Protein AF-T1IVX5-F1 (afdb_monomer_lite)

Secondary structure (DSSP, 8-state):
--HHHHHHHHHHHHHHHHT-----HHHHHHHHHHHHHHHTTT-HHHH---TTT-TTSTT---SSSSSSTTS-----TTSHHHHHHHHHHHHHHHHHHHHHHHHHHHHHHHHHHHHHHHHHHHHHHHHHHHTT--

pLDDT: mean 75.68, std 16.23, range [39.06, 97.12]

Structure (mmCIF, N/CA/C/O backbone):
data_AF-T1IVX5-F1
#
_entry.id   AF-T1IVX5-F1
#
loop_
_atom_site.group_PDB
_atom_site.id
_atom_site.type_symbol
_atom_site.label_atom_id
_atom_site.label_alt_id
_atom_site.label_comp_id
_atom_site.label_asym_id
_atom_site.label_entity_id
_atom_site.label_seq_id
_atom_site.pdbx_PDB_ins_code
_atom_site.Cartn_x
_atom_site.Cartn_y
_atom_site.Cartn_z
_atom_site.occupancy
_atom_site.B_iso_or_equiv
_atom_site.auth_seq_id
_atom_site.auth_comp_id
_atom_site.auth_asym_id
_atom_site.auth_atom_id
_atom_site.pdbx_PDB_model_num
ATOM 1 N N . MET A 1 1 ? -10.254 13.375 28.863 1.00 55.94 1 MET A N 1
ATOM 2 C CA . MET A 1 1 ? -11.460 13.169 28.025 1.00 55.94 1 MET A CA 1
ATOM 3 C C . MET A 1 1 ? -12.218 11.974 28.565 1.00 55.94 1 MET A C 1
ATOM 5 O O . MET A 1 1 ? -11.570 11.001 28.929 1.00 55.94 1 MET A O 1
ATOM 9 N N . SER A 1 2 ? -13.546 12.041 28.670 1.00 84.62 2 SER A N 1
ATOM 10 C CA . SER A 1 2 ? -14.327 10.892 29.151 1.00 84.62 2 SER A CA 1
ATOM 11 C C . SER A 1 2 ? -14.416 9.802 28.075 1.00 84.62 2 SER A C 1
ATOM 13 O O . SER A 1 2 ? -14.382 10.097 26.879 1.00 84.62 2 SER A O 1
ATOM 15 N N . GLN A 1 3 ? -14.555 8.538 28.480 1.00 89.50 3 GLN A N 1
ATOM 16 C CA . GLN A 1 3 ? -14.647 7.391 27.563 1.00 89.50 3 GLN A CA 1
ATOM 17 C C . GLN A 1 3 ? -15.768 7.562 26.520 1.00 89.50 3 GLN A C 1
ATOM 19 O O . GLN A 1 3 ? -15.605 7.234 25.348 1.00 89.50 3 GLN A O 1
ATOM 24 N N . VAL A 1 4 ? -16.880 8.184 26.919 1.00 89.88 4 VAL A N 1
ATOM 25 C CA . VAL A 1 4 ? -18.008 8.505 26.033 1.00 89.88 4 VAL A CA 1
ATOM 26 C C . VAL A 1 4 ? -17.638 9.554 24.977 1.00 89.88 4 VAL A C 1
ATOM 28 O O . VAL A 1 4 ? -18.070 9.450 23.831 1.00 89.88 4 VAL A O 1
ATOM 31 N N . GLN A 1 5 ? -16.824 10.556 25.321 1.00 90.69 5 GLN A N 1
ATOM 32 C CA . GLN A 1 5 ? -16.342 11.550 24.353 1.00 90.69 5 GLN A CA 1
ATOM 33 C C . GLN A 1 5 ? -15.380 10.929 23.332 1.00 90.69 5 GLN A C 1
ATOM 35 O O . GLN A 1 5 ? -15.471 11.241 22.145 1.00 90.69 5 GLN A O 1
ATOM 40 N N . ALA A 1 6 ? -14.505 10.020 23.773 1.00 91.19 6 ALA A N 1
ATOM 41 C CA . ALA A 1 6 ? -13.599 9.293 22.885 1.00 91.19 6 ALA A CA 1
ATOM 42 C C . ALA A 1 6 ? -14.370 8.427 21.874 1.00 91.19 6 ALA A C 1
ATOM 44 O O . ALA A 1 6 ? -14.113 8.513 20.674 1.00 91.19 6 ALA A O 1
ATOM 45 N N . MET A 1 7 ? -15.385 7.685 22.334 1.00 90.00 7 MET A N 1
ATOM 46 C CA . MET A 1 7 ? -16.240 6.878 21.453 1.00 90.00 7 MET A CA 1
ATOM 47 C C . MET A 1 7 ? -17.008 7.735 20.441 1.00 90.00 7 MET A C 1
ATOM 49 O O . MET A 1 7 ? -17.073 7.388 19.266 1.00 90.00 7 MET A O 1
ATOM 53 N N . LYS A 1 8 ? -17.540 8.894 20.854 1.00 93.19 8 LYS A N 1
ATOM 54 C CA . LYS A 1 8 ? -18.200 9.827 19.923 1.00 93.19 8 LYS A CA 1
ATOM 55 C C . LYS A 1 8 ? -17.245 10.319 18.836 1.00 93.19 8 LYS A C 1
ATOM 57 O O . LYS A 1 8 ? -17.622 10.336 17.668 1.00 93.19 8 LYS A O 1
ATOM 62 N N . LYS A 1 9 ? -16.009 10.670 19.203 1.00 93.94 9 LYS A N 1
ATOM 63 C CA . LYS A 1 9 ? -14.979 11.086 18.241 1.00 93.94 9 LYS A CA 1
ATOM 64 C C . LYS A 1 9 ? -14.648 9.961 17.254 1.00 93.94 9 LYS A C 1
ATOM 66 O O . LYS A 1 9 ? -14.565 10.215 16.058 1.00 93.94 9 LYS A O 1
ATOM 71 N N . GLN A 1 10 ? -14.521 8.729 17.742 1.00 94.62 10 GLN A N 1
ATOM 72 C CA . GLN A 1 10 ? -14.248 7.560 16.907 1.00 94.62 10 GLN A CA 1
ATOM 73 C C . GLN A 1 10 ? -15.395 7.265 15.932 1.00 94.62 10 GLN A C 1
ATOM 75 O O . GLN A 1 10 ? -15.150 7.006 14.760 1.00 94.62 10 GLN A O 1
ATOM 80 N N . VAL A 1 11 ? -16.651 7.370 16.371 1.00 95.81 11 VAL A N 1
ATOM 81 C CA . VAL A 1 11 ? -17.810 7.203 15.479 1.00 95.81 11 VAL A CA 1
ATOM 82 C C . VAL A 1 11 ? -17.843 8.286 14.400 1.00 95.81 11 VAL A C 1
ATOM 84 O O . VAL A 1 11 ? -18.138 7.976 13.248 1.00 95.81 11 VAL A O 1
ATOM 8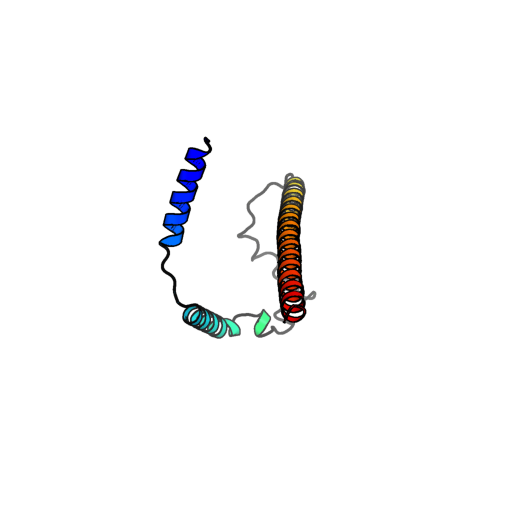7 N N . CYS A 1 12 ? -17.526 9.540 14.739 1.00 94.69 12 CYS A N 1
ATOM 88 C CA . CYS A 1 12 ? -17.414 10.602 13.738 1.00 94.69 12 CYS A CA 1
ATOM 89 C C . CYS A 1 12 ? -16.332 10.290 12.694 1.00 94.69 12 CYS A C 1
ATOM 91 O O . CYS A 1 12 ? -16.603 10.422 11.504 1.00 94.69 12 CYS A O 1
ATOM 93 N N . GLN A 1 13 ? -15.159 9.816 13.128 1.00 95.56 13 GLN A N 1
ATOM 94 C CA . GLN A 1 13 ? -14.072 9.409 12.233 1.00 95.56 13 GLN A CA 1
ATOM 95 C C . GLN A 1 13 ? -14.511 8.285 11.286 1.00 95.56 13 GLN A C 1
ATOM 97 O O . GLN A 1 13 ? -14.388 8.411 10.072 1.00 95.56 13 GLN A O 1
ATOM 102 N N . LEU A 1 14 ? -15.100 7.217 11.829 1.00 96.06 14 LEU A N 1
ATOM 103 C CA . LEU A 1 14 ? -15.541 6.068 11.035 1.00 96.06 14 LEU A CA 1
ATOM 104 C C . LEU A 1 14 ? -16.620 6.447 10.015 1.00 96.06 14 LEU A C 1
ATOM 106 O O . LEU A 1 14 ? -16.619 5.930 8.904 1.00 96.06 14 LEU A O 1
ATOM 110 N N . ARG A 1 15 ? -17.530 7.368 10.361 1.00 96.38 15 ARG A N 1
ATOM 111 C CA . ARG A 1 15 ? -18.529 7.886 9.411 1.00 96.38 15 ARG A CA 1
ATOM 112 C C . ARG A 1 15 ? -17.882 8.645 8.258 1.00 96.38 15 ARG A C 1
ATOM 114 O O . ARG A 1 15 ? -18.348 8.524 7.132 1.00 96.38 15 ARG A O 1
ATOM 121 N N . GLN A 1 16 ? -16.831 9.411 8.538 1.00 95.94 16 GLN A N 1
ATOM 122 C CA . GLN A 1 16 ? -16.087 10.125 7.508 1.00 95.94 16 GLN A CA 1
ATOM 123 C C . GLN A 1 16 ? -15.330 9.150 6.596 1.00 95.94 16 GLN A C 1
ATOM 125 O O . GLN A 1 16 ? -15.421 9.275 5.381 1.00 95.94 16 GLN A O 1
ATOM 130 N N . GLU A 1 17 ? -14.648 8.153 7.163 1.00 94.56 17 GLU A N 1
ATOM 131 C CA . GLU A 1 17 ? -13.913 7.127 6.403 1.00 94.56 17 GLU A CA 1
ATOM 132 C C . GLU A 1 17 ? -14.834 6.224 5.571 1.00 94.56 17 GLU A C 1
ATOM 134 O O . GLU A 1 17 ? -14.475 5.802 4.472 1.00 94.56 17 GLU A O 1
ATOM 139 N N . ALA A 1 18 ? -16.036 5.939 6.076 1.00 93.88 18 ALA A N 1
ATOM 140 C CA . ALA A 1 18 ? -17.047 5.180 5.346 1.00 93.88 18 ALA A CA 1
ATOM 141 C C . ALA A 1 18 ? -17.631 5.962 4.160 1.00 93.88 18 ALA A C 1
ATOM 143 O O . ALA A 1 18 ? -18.086 5.344 3.204 1.00 93.88 18 ALA A O 1
ATOM 144 N N . ASN A 1 19 ? -17.604 7.297 4.213 1.00 95.38 19 ASN A N 1
ATOM 145 C CA . ASN A 1 19 ? -18.113 8.177 3.162 1.00 95.38 19 ASN A CA 1
ATOM 146 C C . ASN A 1 19 ? -17.046 8.549 2.114 1.00 95.38 19 ASN A C 1
ATOM 148 O O . ASN A 1 19 ? -17.194 9.544 1.409 1.00 95.38 19 ASN A O 1
ATOM 152 N N . VAL A 1 20 ? -15.942 7.800 2.048 1.00 95.00 20 VAL A N 1
ATOM 153 C CA . VAL A 1 20 ? -14.919 7.967 1.012 1.00 95.00 20 VAL A CA 1
ATOM 154 C C . VAL A 1 20 ? -15.317 7.151 -0.211 1.00 95.00 20 VAL A C 1
ATOM 156 O O . VAL A 1 20 ? -15.462 5.929 -0.121 1.00 95.00 20 VAL A O 1
ATOM 159 N N . ASP A 1 21 ? -15.439 7.823 -1.353 1.00 95.00 21 ASP A N 1
ATOM 160 C CA . ASP A 1 21 ? -15.689 7.174 -2.636 1.00 95.00 21 ASP A CA 1
ATOM 161 C C . ASP A 1 21 ? -14.499 6.291 -3.029 1.00 95.00 21 ASP A C 1
ATOM 163 O O . ASP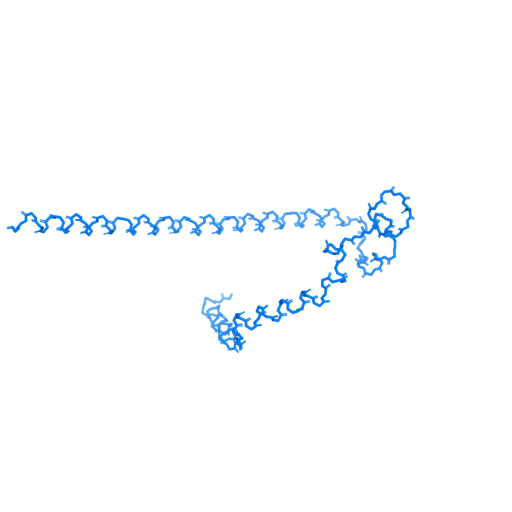 A 1 21 ? -13.337 6.705 -2.971 1.00 95.00 21 ASP A O 1
ATOM 167 N N . ARG A 1 22 ? -14.789 5.042 -3.406 1.00 93.81 22 ARG A N 1
ATOM 168 C CA . ARG A 1 22 ? -13.778 4.042 -3.764 1.00 93.81 22 ARG A CA 1
ATOM 169 C C . ARG A 1 22 ? -13.875 3.714 -5.244 1.00 93.81 22 ARG A C 1
ATOM 171 O O . ARG A 1 22 ? -14.962 3.445 -5.745 1.00 93.81 22 ARG A O 1
ATOM 178 N N . ILE A 1 23 ? -12.723 3.665 -5.900 1.00 94.94 23 ILE A N 1
ATOM 179 C CA . ILE A 1 23 ? -12.573 3.105 -7.244 1.00 94.94 23 ILE A CA 1
ATOM 180 C C . ILE A 1 23 ? -12.266 1.608 -7.165 1.00 94.94 23 ILE A C 1
ATOM 182 O O . ILE A 1 23 ? -11.896 1.086 -6.104 1.00 94.94 23 ILE A O 1
ATOM 186 N N . THR A 1 24 ? -12.436 0.895 -8.278 1.00 96.31 24 THR A N 1
ATOM 187 C CA . THR A 1 24 ? -12.098 -0.532 -8.320 1.00 96.31 24 THR A CA 1
ATOM 188 C C . THR A 1 24 ? -10.587 -0.729 -8.228 1.00 96.31 24 THR A C 1
ATOM 190 O O . THR A 1 24 ? -9.805 0.083 -8.718 1.00 96.31 24 THR A O 1
ATOM 193 N N . VAL A 1 25 ? -10.154 -1.829 -7.604 1.00 95.88 25 VAL A N 1
ATOM 194 C CA . VAL A 1 25 ? -8.718 -2.134 -7.494 1.00 95.88 25 VAL A CA 1
ATOM 195 C C . VAL A 1 25 ? -8.093 -2.316 -8.878 1.00 95.88 25 VAL A C 1
ATOM 197 O O . VAL A 1 25 ? -6.970 -1.881 -9.091 1.00 95.88 25 VAL A O 1
ATOM 200 N N . SER A 1 26 ? -8.830 -2.895 -9.831 1.00 97.12 26 SER A N 1
ATOM 201 C CA . SER A 1 26 ? -8.387 -3.028 -11.222 1.00 97.12 26 SER A CA 1
ATOM 202 C C . SER A 1 26 ? -8.089 -1.677 -11.871 1.00 97.12 26 SER A C 1
ATOM 204 O O . SER A 1 26 ? -7.011 -1.507 -12.426 1.00 97.12 26 SER A O 1
ATOM 206 N N . GLU A 1 27 ? -8.995 -0.708 -11.734 1.00 95.31 27 GLU A N 1
ATOM 207 C CA . GLU A 1 27 ? -8.835 0.644 -12.286 1.00 95.31 27 GLU A CA 1
ATOM 208 C C . GLU A 1 27 ? -7.650 1.376 -11.641 1.00 95.31 27 GLU A C 1
ATOM 210 O O . GLU A 1 27 ? -6.786 1.902 -12.338 1.00 95.31 27 GLU A O 1
ATOM 215 N N . ALA A 1 28 ? -7.520 1.299 -10.313 1.00 96.19 28 ALA A N 1
ATOM 216 C CA . ALA A 1 28 ? -6.366 1.859 -9.611 1.00 96.19 28 ALA A CA 1
ATOM 217 C C . ALA A 1 28 ? -5.037 1.230 -10.073 1.00 96.19 28 ALA A C 1
ATOM 219 O O . ALA A 1 28 ? -4.021 1.916 -10.191 1.00 96.19 28 ALA A O 1
ATOM 220 N N . CYS A 1 29 ? -5.021 -0.082 -10.332 1.00 96.38 29 CYS A N 1
ATOM 221 C CA . CYS A 1 29 ? -3.840 -0.769 -10.847 1.00 96.38 29 CYS A CA 1
ATOM 222 C C . CYS A 1 29 ? -3.482 -0.314 -12.266 1.00 96.38 29 CYS A C 1
ATOM 224 O O . CYS A 1 29 ? -2.300 -0.116 -12.545 1.00 96.38 29 CYS A O 1
ATOM 226 N N . GLU A 1 30 ? -4.468 -0.133 -13.144 1.00 96.25 30 GLU A N 1
ATOM 227 C CA . GLU A 1 30 ? -4.249 0.373 -14.504 1.00 96.25 30 GLU A CA 1
ATOM 228 C C . GLU A 1 30 ? -3.635 1.777 -14.487 1.00 96.25 30 GLU A C 1
ATOM 230 O O . GLU A 1 30 ? -2.634 2.017 -15.171 1.00 96.25 30 GLU A O 1
ATOM 235 N N . ASP A 1 31 ? -4.151 2.665 -13.636 1.00 95.81 31 ASP A N 1
ATOM 236 C CA . ASP A 1 31 ? -3.619 4.019 -13.463 1.00 95.81 31 ASP A CA 1
ATOM 237 C C . ASP A 1 31 ? -2.171 4.015 -12.961 1.00 95.81 31 ASP A C 1
ATOM 239 O O . ASP A 1 31 ? -1.318 4.736 -13.490 1.00 95.81 31 ASP A O 1
ATOM 243 N N . LEU A 1 32 ? -1.860 3.167 -11.976 1.00 96.19 32 LEU A N 1
ATOM 244 C CA . LEU A 1 32 ? -0.498 3.025 -11.459 1.00 96.19 32 LEU A CA 1
ATOM 245 C C . LEU A 1 32 ? 0.462 2.489 -12.525 1.00 96.19 32 LEU A C 1
ATOM 247 O O . LEU A 1 32 ? 1.566 3.012 -12.677 1.00 96.19 32 LEU A O 1
ATOM 251 N N . ILE A 1 33 ? 0.053 1.472 -13.288 1.00 95.38 33 ILE A N 1
ATOM 252 C CA . ILE A 1 33 ? 0.871 0.906 -14.372 1.00 95.38 33 ILE A CA 1
ATOM 253 C C . ILE A 1 33 ? 1.136 1.962 -15.442 1.00 95.38 33 ILE A C 1
ATOM 255 O O . ILE A 1 33 ? 2.274 2.101 -15.903 1.00 95.38 33 ILE A O 1
ATOM 259 N N . LYS A 1 34 ? 0.107 2.724 -15.818 1.00 96.25 34 LYS A N 1
ATOM 260 C CA . LYS A 1 34 ? 0.223 3.811 -16.786 1.00 96.25 34 LYS A CA 1
ATOM 261 C C . LYS A 1 34 ? 1.208 4.874 -16.301 1.00 96.25 34 LYS A C 1
ATOM 263 O O . LYS A 1 34 ? 2.160 5.184 -17.016 1.00 96.25 34 LYS A O 1
ATOM 268 N N . TYR A 1 35 ? 1.044 5.350 -15.067 1.00 95.88 35 TYR A N 1
ATOM 269 C CA . TYR A 1 35 ? 1.938 6.341 -14.468 1.00 95.88 35 TYR A CA 1
ATOM 270 C C . TYR A 1 35 ? 3.392 5.853 -14.417 1.00 95.88 35 TYR A C 1
ATOM 272 O O . TYR A 1 35 ? 4.313 6.584 -14.790 1.00 95.88 35 TYR A O 1
ATOM 280 N N . CYS A 1 36 ? 3.612 4.610 -13.986 1.00 94.31 36 CYS A N 1
ATOM 281 C CA . CYS A 1 36 ? 4.946 4.021 -13.944 1.00 94.31 36 CYS A CA 1
ATOM 282 C C . CYS A 1 36 ? 5.555 3.921 -15.346 1.00 94.31 36 CYS A C 1
ATOM 284 O O . CYS A 1 36 ? 6.705 4.303 -15.528 1.00 94.31 36 CYS A O 1
ATOM 286 N N . SER A 1 37 ? 4.792 3.475 -16.346 1.00 91.06 37 SER A N 1
ATOM 287 C CA . SER A 1 37 ? 5.278 3.305 -17.724 1.00 91.06 37 SER A CA 1
ATOM 288 C C . SER A 1 37 ? 5.659 4.634 -18.384 1.00 91.06 37 SER A C 1
ATOM 290 O O . SER A 1 37 ? 6.649 4.707 -19.115 1.00 91.06 37 SER A O 1
ATOM 292 N N . GLU A 1 38 ? 4.899 5.698 -18.115 1.00 93.75 38 GLU A N 1
ATOM 293 C CA . GLU A 1 38 ? 5.183 7.048 -18.614 1.00 93.75 38 GLU A CA 1
ATOM 294 C C . GLU A 1 38 ? 6.463 7.628 -17.990 1.00 93.75 38 GLU A C 1
ATOM 296 O O . GLU A 1 38 ? 7.277 8.236 -18.689 1.00 93.75 38 GLU A O 1
ATOM 301 N N . ASN A 1 39 ? 6.680 7.390 -16.693 1.00 90.38 39 ASN A N 1
ATOM 302 C CA . ASN A 1 39 ? 7.806 7.958 -15.946 1.00 90.38 39 ASN A CA 1
ATOM 303 C C . ASN A 1 39 ? 9.054 7.070 -15.904 1.00 90.38 39 ASN A C 1
ATOM 305 O O . ASN A 1 39 ? 10.130 7.553 -15.551 1.00 90.38 39 ASN A O 1
ATOM 309 N N . GLN A 1 40 ? 8.952 5.806 -16.321 1.00 87.75 40 GLN A N 1
ATOM 310 C CA . GLN A 1 40 ? 10.047 4.836 -16.280 1.00 87.75 40 GLN A CA 1
ATOM 311 C C . GLN A 1 40 ? 11.309 5.336 -16.989 1.00 87.75 40 GLN A C 1
ATOM 313 O O . GLN A 1 40 ? 12.414 5.092 -16.522 1.00 87.75 40 GLN A O 1
ATOM 318 N N . LYS A 1 41 ? 11.156 6.058 -18.106 1.00 83.56 41 LYS A N 1
ATOM 319 C CA . LYS A 1 41 ? 12.285 6.577 -18.897 1.00 83.56 41 LYS A CA 1
ATOM 320 C C . LYS A 1 41 ? 13.050 7.703 -18.199 1.00 83.56 41 LYS A C 1
ATOM 322 O O . LYS A 1 41 ? 14.212 7.926 -18.515 1.00 83.56 41 LYS A O 1
ATOM 327 N N . ASN A 1 42 ? 12.389 8.409 -17.285 1.00 84.31 42 ASN A N 1
ATOM 328 C CA . ASN A 1 42 ? 12.980 9.499 -16.512 1.00 84.31 42 ASN A CA 1
ATOM 329 C C . ASN A 1 42 ? 13.576 8.999 -15.190 1.00 84.31 42 ASN A C 1
ATOM 331 O O . ASN A 1 42 ? 14.346 9.714 -14.551 1.00 84.31 42 ASN A O 1
ATOM 335 N N . ASP A 1 43 ? 13.223 7.780 -14.776 1.00 85.56 43 ASP A N 1
ATOM 336 C CA . ASP A 1 43 ? 13.791 7.152 -13.596 1.00 85.56 43 ASP A CA 1
ATOM 337 C C . ASP A 1 43 ? 15.184 6.591 -13.915 1.00 85.56 43 ASP A C 1
ATOM 339 O O . ASP A 1 43 ? 15.354 5.552 -14.565 1.00 85.56 43 ASP A O 1
ATOM 343 N N . ILE A 1 44 ? 16.196 7.312 -13.436 1.00 81.25 44 ILE A N 1
ATOM 344 C CA . ILE A 1 44 ? 17.616 6.966 -13.545 1.00 81.25 44 ILE A CA 1
ATOM 345 C C . ILE A 1 44 ? 17.972 5.626 -12.886 1.00 81.25 44 ILE A C 1
ATOM 347 O O . ILE A 1 44 ? 18.965 5.009 -13.275 1.00 81.25 44 ILE A O 1
ATOM 351 N N . LEU A 1 45 ? 17.185 5.153 -11.911 1.00 83.00 45 LEU A N 1
ATOM 352 C CA . LEU A 1 45 ? 17.412 3.860 -11.259 1.00 83.00 45 LEU A CA 1
ATOM 353 C C . LEU A 1 45 ? 16.919 2.697 -12.122 1.00 83.00 45 LEU A C 1
ATOM 355 O O . LEU A 1 45 ? 17.457 1.596 -12.023 1.00 83.00 45 LEU A O 1
ATOM 359 N N . VAL A 1 46 ? 15.922 2.942 -12.975 1.00 84.38 46 VAL A N 1
ATOM 360 C CA . VAL A 1 46 ? 15.328 1.915 -13.840 1.00 84.38 46 VAL A CA 1
ATOM 361 C C . VAL A 1 46 ? 15.984 1.886 -15.219 1.00 84.38 46 VAL A C 1
ATOM 363 O O . VAL A 1 46 ? 16.241 0.808 -15.750 1.00 84.38 46 VAL A O 1
ATOM 366 N N . THR A 1 47 ? 16.275 3.049 -15.805 1.00 80.44 47 THR A N 1
ATOM 367 C CA . THR A 1 47 ? 16.963 3.137 -17.110 1.00 80.44 47 THR A CA 1
ATOM 368 C C . THR A 1 47 ? 18.464 2.894 -17.014 1.00 80.44 47 THR A C 1
ATOM 370 O O . THR A 1 47 ? 19.074 2.435 -17.979 1.00 80.44 47 THR A O 1
ATOM 373 N N . GLY A 1 48 ? 19.045 3.142 -15.840 1.00 74.94 48 GLY A N 1
ATOM 374 C CA . GLY A 1 48 ? 20.480 3.092 -15.628 1.00 74.94 48 GLY A CA 1
ATOM 375 C C . GLY A 1 48 ? 21.170 4.332 -16.189 1.00 74.94 48 GLY A C 1
ATOM 376 O O . GLY A 1 48 ? 20.826 4.859 -17.244 1.00 74.94 48 GLY A O 1
ATOM 377 N N . ILE A 1 49 ? 22.183 4.799 -15.469 1.00 76.94 49 ILE A N 1
ATOM 378 C CA . ILE A 1 49 ? 22.993 5.949 -15.870 1.00 76.94 49 ILE A CA 1
ATOM 379 C C . ILE A 1 49 ? 24.377 5.495 -16.290 1.00 76.94 49 ILE A C 1
ATOM 381 O O . ILE A 1 49 ? 24.936 4.534 -15.747 1.00 76.94 49 ILE A O 1
ATOM 385 N N . THR A 1 50 ? 24.968 6.215 -17.242 1.00 74.25 50 THR A N 1
ATOM 386 C CA . THR A 1 50 ? 26.372 5.981 -17.553 1.00 74.25 50 THR A CA 1
ATOM 387 C C . THR A 1 50 ? 27.223 6.340 -16.327 1.00 74.25 50 THR A C 1
ATOM 389 O O . THR A 1 50 ? 26.910 7.294 -15.607 1.00 74.25 50 THR A O 1
ATOM 392 N N . PRO A 1 51 ? 28.334 5.629 -16.056 1.00 66.25 51 PRO A N 1
ATOM 393 C CA . PRO A 1 51 ? 29.158 5.902 -14.879 1.00 66.25 51 PRO A CA 1
ATOM 394 C C . PRO A 1 51 ? 29.670 7.349 -14.787 1.00 66.25 51 PRO A C 1
ATOM 396 O O . PRO A 1 51 ? 30.103 7.765 -13.723 1.00 66.25 51 PRO A O 1
ATOM 399 N N . SER A 1 52 ? 29.683 8.104 -15.886 1.00 67.50 52 SER A N 1
ATOM 400 C CA . SER A 1 52 ? 30.129 9.502 -15.929 1.00 67.50 52 SER A CA 1
ATOM 401 C C . SER A 1 52 ? 29.069 10.502 -15.458 1.00 67.50 52 SER A C 1
ATOM 403 O O . SER A 1 52 ? 29.434 11.593 -15.031 1.00 67.50 52 SER A O 1
ATOM 405 N N . GLU A 1 53 ? 27.788 10.137 -15.526 1.00 68.44 53 GLU A N 1
ATOM 406 C CA . GLU A 1 53 ? 26.647 10.962 -15.100 1.00 68.44 53 GLU A CA 1
ATOM 407 C C . GLU A 1 53 ? 26.232 10.671 -13.654 1.00 68.44 53 GLU A C 1
ATOM 409 O O . GLU A 1 53 ? 25.406 11.384 -13.093 1.00 68.44 53 GLU A O 1
ATOM 414 N N . ASN A 1 54 ? 26.817 9.638 -13.036 1.00 73.31 54 ASN A N 1
ATOM 415 C CA . ASN A 1 54 ? 26.559 9.277 -11.651 1.00 73.31 54 ASN A CA 1
ATOM 416 C C . ASN A 1 54 ? 27.207 10.279 -10.674 1.00 73.31 54 ASN A C 1
ATOM 418 O O . ASN A 1 54 ? 28.435 10.262 -10.531 1.00 73.31 54 ASN A O 1
ATOM 422 N N . PRO A 1 55 ? 26.416 11.086 -9.937 1.00 69.81 55 PRO A N 1
ATOM 423 C CA . PRO A 1 55 ? 26.944 12.055 -8.977 1.00 69.81 55 PRO A CA 1
ATOM 424 C C . PRO A 1 55 ? 27.602 11.403 -7.748 1.00 69.81 55 PRO A C 1
ATOM 426 O O . PRO A 1 55 ? 28.312 12.081 -7.013 1.00 69.81 55 PRO A O 1
ATOM 429 N N . TYR A 1 56 ? 27.409 10.097 -7.531 1.00 67.44 56 TYR A N 1
ATOM 430 C CA . TYR A 1 56 ? 28.028 9.338 -6.438 1.00 67.44 56 TYR A CA 1
ATOM 431 C C . TYR A 1 56 ? 29.337 8.639 -6.835 1.00 67.44 56 TYR A C 1
ATOM 433 O O . TYR A 1 56 ? 29.918 7.921 -6.023 1.00 67.44 56 TYR A O 1
ATOM 441 N N . LYS A 1 57 ? 29.824 8.811 -8.073 1.00 67.50 57 LYS A N 1
ATOM 442 C CA . LYS A 1 57 ? 31.109 8.235 -8.489 1.00 67.50 57 LYS A CA 1
ATOM 443 C C . LYS A 1 57 ? 32.273 9.077 -7.963 1.00 67.50 57 LYS A C 1
ATOM 445 O O . LYS A 1 57 ? 32.362 10.271 -8.234 1.00 67.50 57 LYS A O 1
ATOM 450 N N . GLU A 1 58 ? 33.220 8.417 -7.303 1.00 59.44 58 GLU A N 1
ATOM 451 C CA . GLU A 1 58 ? 34.341 8.987 -6.532 1.00 59.44 58 GLU A CA 1
ATOM 452 C C . GLU A 1 58 ? 35.407 9.774 -7.326 1.00 59.44 58 GLU A C 1
ATOM 454 O O . GLU A 1 58 ? 36.524 9.929 -6.846 1.00 59.44 58 GLU A O 1
ATOM 459 N N . ASN A 1 59 ? 35.127 10.285 -8.532 1.00 54.25 59 ASN A N 1
ATOM 460 C CA . ASN A 1 59 ? 36.185 10.874 -9.363 1.00 54.25 59 ASN A CA 1
ATOM 461 C C . ASN A 1 59 ? 35.961 12.279 -9.916 1.00 54.25 59 ASN A C 1
ATOM 463 O O . ASN A 1 59 ? 36.786 12.734 -10.707 1.00 54.25 59 ASN A O 1
ATOM 467 N N . LYS A 1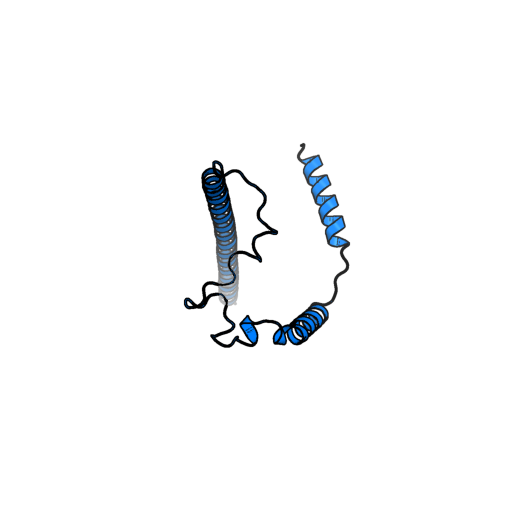 60 ? 34.919 13.010 -9.502 1.00 49.12 60 LYS A N 1
ATOM 468 C CA . LYS A 1 60 ? 34.775 14.426 -9.872 1.00 49.12 60 LYS A CA 1
ATOM 469 C C . LYS A 1 60 ? 34.094 15.243 -8.766 1.00 49.12 60 LYS A C 1
ATOM 471 O O . LYS A 1 60 ? 32.933 15.041 -8.445 1.00 49.12 60 LYS A O 1
ATOM 476 N N . SER A 1 61 ? 34.860 16.183 -8.213 1.00 51.72 61 SER A N 1
ATOM 477 C CA . SER A 1 61 ? 34.551 17.138 -7.133 1.00 51.72 61 SER A CA 1
ATOM 478 C C . SER A 1 61 ? 33.484 18.190 -7.496 1.00 51.72 61 SER A C 1
ATOM 480 O O . SER A 1 61 ? 33.681 19.389 -7.279 1.00 51.72 61 SER A O 1
ATOM 482 N N . TYR A 1 62 ? 32.345 17.800 -8.059 1.00 50.53 62 TYR A N 1
ATOM 483 C CA . TYR A 1 62 ? 31.313 18.765 -8.440 1.00 50.53 62 TYR A CA 1
ATOM 484 C C . TYR A 1 62 ? 29.945 18.177 -8.103 1.00 50.53 62 TYR A C 1
ATOM 486 O O . TYR A 1 62 ? 29.630 17.078 -8.540 1.00 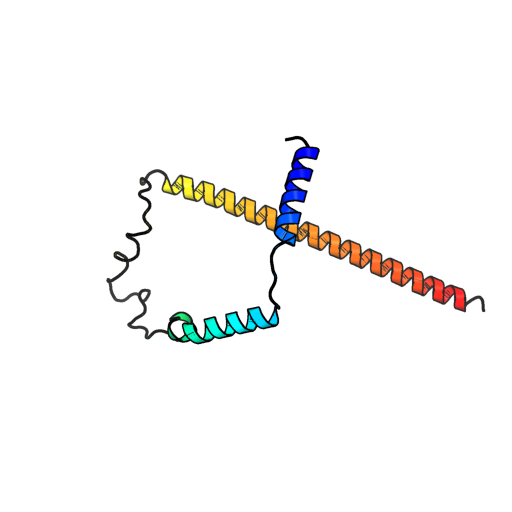50.53 62 TYR A O 1
ATOM 494 N N . CYS A 1 63 ? 29.148 18.935 -7.343 1.00 46.28 63 CYS A N 1
ATOM 495 C CA . CYS A 1 63 ? 27.735 18.686 -7.017 1.00 46.28 63 CYS A CA 1
ATOM 496 C C . CYS A 1 63 ? 27.411 17.980 -5.683 1.00 46.28 63 CYS A C 1
ATOM 498 O O . CYS A 1 63 ? 26.520 17.144 -5.630 1.00 46.28 63 CYS A O 1
ATOM 500 N N . VAL A 1 64 ? 28.016 18.413 -4.569 1.00 45.25 64 VAL A N 1
ATOM 501 C CA . VAL A 1 64 ? 27.393 18.257 -3.227 1.00 45.25 64 VAL A CA 1
ATOM 502 C C . VAL A 1 64 ? 26.780 19.576 -2.712 1.00 45.25 64 VAL A C 1
ATOM 504 O O . VAL A 1 64 ? 25.971 19.565 -1.794 1.00 45.25 64 VAL A O 1
ATOM 507 N N . VAL A 1 65 ? 27.070 20.730 -3.332 1.00 46.50 65 VAL A N 1
ATOM 508 C CA . VAL A 1 65 ? 26.764 22.039 -2.709 1.00 46.50 65 VAL A CA 1
ATOM 509 C C . VAL A 1 65 ? 25.512 22.755 -3.250 1.00 46.50 65 VAL A C 1
ATOM 511 O O . VAL A 1 65 ? 24.988 23.627 -2.569 1.00 46.50 65 VAL A O 1
ATOM 514 N N . HIS A 1 66 ? 24.950 22.397 -4.412 1.00 39.06 66 HIS A N 1
ATOM 515 C CA . HIS A 1 66 ? 23.831 23.184 -4.974 1.00 39.06 66 HIS A CA 1
ATOM 516 C C . HIS A 1 66 ? 22.418 22.634 -4.726 1.00 39.06 66 HIS A C 1
ATOM 518 O O . HIS A 1 66 ? 21.486 23.432 -4.651 1.00 39.06 66 HIS A O 1
ATOM 524 N N . SER A 1 67 ? 22.233 21.328 -4.507 1.00 41.91 67 SER A N 1
ATOM 525 C CA . SER A 1 67 ? 20.885 20.758 -4.293 1.00 41.91 67 SER A CA 1
ATOM 526 C C . SER A 1 67 ? 20.479 20.618 -2.820 1.00 41.91 67 SER A C 1
ATOM 528 O O . SER A 1 67 ? 19.314 20.363 -2.533 1.00 41.91 67 SER A O 1
ATOM 530 N N . LEU A 1 68 ? 21.401 20.840 -1.876 1.00 44.47 68 LEU A N 1
ATOM 531 C CA . LEU A 1 68 ? 21.130 20.809 -0.430 1.00 44.47 68 LEU A CA 1
ATOM 532 C C . LEU A 1 68 ? 20.942 22.201 0.198 1.00 44.47 68 LEU A C 1
ATOM 534 O O . LEU A 1 68 ? 20.703 22.298 1.395 1.00 44.47 68 LEU A O 1
ATOM 538 N N . ASN A 1 69 ? 20.955 23.279 -0.593 1.00 41.25 69 ASN A N 1
ATOM 539 C CA . ASN A 1 69 ? 20.706 24.640 -0.091 1.00 41.25 69 ASN A CA 1
ATOM 540 C C . ASN A 1 69 ? 19.221 25.047 -0.082 1.00 41.25 69 ASN A C 1
ATOM 542 O O . ASN A 1 69 ? 18.910 26.222 0.084 1.00 41.25 69 ASN A O 1
ATOM 546 N N . ARG A 1 70 ? 18.282 24.100 -0.238 1.00 43.72 70 ARG A N 1
ATOM 547 C CA . ARG A 1 70 ? 16.839 24.373 -0.057 1.00 43.72 70 ARG A CA 1
ATOM 548 C C . ARG A 1 70 ? 16.169 23.556 1.057 1.00 43.72 70 ARG A C 1
ATOM 550 O O . ARG A 1 70 ? 14.998 23.779 1.330 1.00 43.72 70 ARG A O 1
ATOM 557 N N . ILE A 1 71 ? 16.894 22.654 1.727 1.00 46.34 71 ILE A N 1
ATOM 558 C CA . ILE A 1 71 ? 16.383 21.903 2.896 1.00 46.34 71 ILE A CA 1
ATOM 559 C C . ILE A 1 71 ? 17.341 22.010 4.098 1.00 46.34 71 ILE A C 1
ATOM 561 O O . ILE A 1 71 ? 17.265 21.225 5.039 1.00 46.34 71 ILE A O 1
ATOM 565 N N . HIS A 1 72 ? 18.239 23.000 4.111 1.00 44.34 72 HIS A N 1
ATOM 566 C CA . HIS A 1 72 ? 18.851 23.437 5.363 1.00 44.34 72 HIS A CA 1
ATOM 567 C C . HIS A 1 72 ? 17.850 24.374 6.042 1.00 44.34 72 HIS A C 1
ATOM 569 O O . HIS A 1 72 ? 17.855 25.582 5.831 1.00 44.34 72 HIS A O 1
ATOM 575 N N . LEU A 1 73 ? 16.938 23.791 6.824 1.00 48.00 73 LEU A N 1
ATOM 576 C CA . LEU A 1 73 ? 16.468 24.484 8.015 1.00 48.00 73 LEU A CA 1
ATOM 577 C C . LEU A 1 73 ? 17.735 24.862 8.785 1.00 48.00 73 LEU A C 1
ATOM 579 O O . LEU A 1 73 ? 18.482 23.974 9.198 1.00 48.00 73 LEU A O 1
ATOM 583 N N . ASP A 1 74 ? 18.001 26.162 8.891 1.00 48.53 74 ASP A N 1
ATOM 584 C CA . ASP A 1 74 ? 18.981 26.729 9.810 1.00 48.53 74 ASP A CA 1
ATOM 585 C C . ASP A 1 74 ? 18.689 26.181 11.209 1.00 48.53 74 ASP A C 1
ATOM 587 O O . ASP A 1 74 ? 17.846 26.709 11.933 1.00 48.53 74 ASP A O 1
ATOM 591 N N . TRP A 1 75 ? 19.347 25.084 11.587 1.00 44.84 75 TRP A N 1
ATOM 592 C CA . TRP A 1 75 ? 19.345 24.623 12.965 1.00 44.84 75 TRP A CA 1
ATOM 593 C C . TRP A 1 75 ? 20.760 24.749 13.528 1.00 44.84 75 TRP A C 1
ATOM 595 O O . TRP A 1 75 ? 21.696 24.147 12.983 1.00 44.84 75 TRP A O 1
ATOM 605 N N . PRO A 1 76 ? 20.951 25.562 14.582 1.00 48.44 76 PRO A N 1
ATOM 606 C CA . PRO A 1 76 ? 22.266 25.896 15.100 1.00 48.44 76 PRO A CA 1
ATOM 607 C C . PRO A 1 76 ? 23.023 24.641 15.544 1.00 48.44 76 PRO A C 1
ATOM 609 O O . PRO A 1 76 ? 22.469 23.698 16.109 1.00 48.44 76 PRO A O 1
ATOM 612 N N . HIS A 1 77 ? 24.331 24.653 15.277 1.00 55.44 77 HIS A N 1
ATOM 613 C CA . HIS A 1 77 ? 25.264 23.524 15.373 1.00 55.44 77 HIS A CA 1
ATOM 614 C C . HIS A 1 77 ? 25.303 22.782 16.723 1.00 55.44 77 HIS A C 1
ATOM 616 O O . HIS A 1 77 ? 25.893 21.706 16.786 1.00 55.44 77 HIS A O 1
ATOM 622 N N . HIS A 1 78 ? 24.690 23.318 17.778 1.00 55.00 78 HIS A N 1
ATOM 623 C CA . HIS A 1 78 ? 24.749 22.751 19.121 1.00 55.00 78 HIS A CA 1
ATOM 624 C C . HIS A 1 78 ? 23.639 21.724 19.431 1.00 55.00 78 HIS A C 1
ATOM 626 O O . HIS A 1 78 ? 23.800 20.934 20.357 1.00 55.00 78 HIS A O 1
ATOM 632 N N . ASP A 1 79 ? 22.576 21.651 18.616 1.00 53.53 79 ASP A N 1
ATOM 633 C CA . ASP A 1 79 ? 21.414 20.772 18.870 1.00 53.53 79 ASP A CA 1
ATOM 634 C C . ASP A 1 79 ? 21.344 19.523 17.975 1.00 53.53 79 ASP A C 1
ATOM 636 O O . ASP A 1 79 ? 20.464 18.674 18.141 1.00 53.53 79 ASP A O 1
ATOM 640 N N . ARG A 1 80 ? 22.283 19.352 17.034 1.00 56.28 80 ARG A N 1
ATOM 641 C CA . ARG A 1 80 ? 22.271 18.205 16.105 1.00 56.28 80 ARG A CA 1
ATOM 64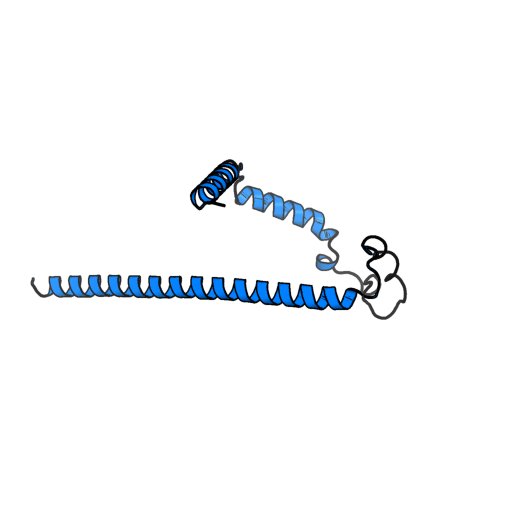2 C C . ARG A 1 80 ? 22.426 16.854 16.806 1.00 56.28 80 ARG A C 1
ATOM 644 O O . ARG A 1 80 ? 21.784 15.887 16.407 1.00 56.28 80 ARG A O 1
ATOM 651 N N . TYR A 1 81 ? 23.237 16.789 17.859 1.00 60.28 81 TYR A N 1
ATOM 652 C CA . TYR A 1 81 ? 23.421 15.556 18.629 1.00 60.28 81 TYR A CA 1
ATOM 653 C C . TYR A 1 81 ? 22.193 15.221 19.474 1.00 60.28 81 TYR A C 1
ATOM 655 O O . TYR A 1 81 ? 21.819 14.055 19.568 1.00 60.28 81 TYR A O 1
ATOM 663 N N . LEU A 1 82 ? 21.525 16.237 20.030 1.00 60.00 82 LEU A N 1
ATOM 664 C CA . LEU A 1 82 ? 20.322 16.043 20.831 1.00 60.00 82 LEU A CA 1
ATOM 665 C C . LEU A 1 82 ? 19.154 15.563 19.961 1.00 60.00 82 LEU A C 1
ATOM 667 O O . LEU A 1 82 ? 18.461 14.626 20.339 1.00 60.00 82 LEU A O 1
ATOM 671 N N . MET A 1 83 ? 18.999 16.123 18.756 1.00 59.09 83 MET A N 1
ATOM 672 C CA . MET A 1 83 ? 18.023 15.626 17.784 1.00 59.09 83 MET A CA 1
ATOM 673 C C . MET A 1 83 ? 18.318 14.187 17.363 1.00 59.09 83 MET A C 1
ATOM 675 O O . MET A 1 83 ? 17.390 13.395 17.303 1.00 59.09 83 MET A O 1
ATOM 679 N N . MET A 1 84 ? 19.580 13.808 17.137 1.00 59.53 84 MET A N 1
ATOM 680 C CA . MET A 1 84 ? 19.917 12.429 16.759 1.00 59.53 84 MET A CA 1
ATOM 681 C C . MET A 1 84 ? 19.626 11.419 17.881 1.00 59.53 84 MET A C 1
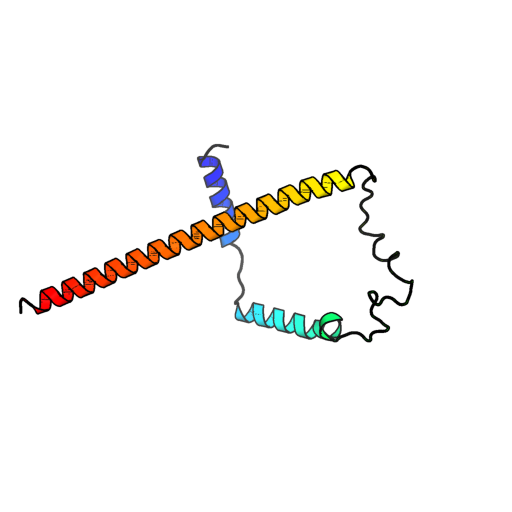ATOM 683 O O . MET A 1 84 ? 19.155 10.319 17.598 1.00 59.53 84 MET A O 1
ATOM 687 N N . ILE A 1 85 ? 19.836 11.802 19.145 1.00 64.44 85 ILE A N 1
ATOM 688 C CA . ILE A 1 85 ? 19.489 10.975 20.312 1.00 64.44 85 ILE A CA 1
ATOM 689 C C . ILE A 1 85 ? 17.965 10.863 20.456 1.00 64.44 85 ILE A C 1
ATOM 691 O O . ILE A 1 85 ? 17.438 9.758 20.526 1.00 64.44 85 ILE A O 1
ATOM 695 N N . VAL A 1 86 ? 17.240 11.984 20.404 1.00 64.25 86 VAL A N 1
ATOM 696 C CA . VAL A 1 86 ? 15.775 12.000 20.566 1.00 64.25 86 VAL A CA 1
ATOM 697 C C . VAL A 1 86 ? 15.068 11.280 19.411 1.00 64.25 86 VAL A C 1
ATOM 699 O O . VAL A 1 86 ? 14.120 10.531 19.648 1.00 64.25 86 VAL A O 1
ATOM 702 N N . PHE A 1 87 ? 15.535 11.443 18.167 1.00 69.12 87 PHE A N 1
ATOM 703 C CA . PHE A 1 87 ? 14.999 10.698 17.023 1.00 69.12 87 PHE A CA 1
ATOM 704 C C . PHE A 1 87 ? 15.355 9.212 17.103 1.00 69.12 87 PHE A C 1
ATOM 706 O O . PHE A 1 87 ? 14.519 8.375 16.772 1.00 69.12 87 PHE A O 1
ATOM 713 N N . GLY A 1 88 ? 16.564 8.878 17.565 1.00 68.44 88 GLY A N 1
ATOM 714 C CA . GLY A 1 88 ? 16.986 7.497 17.793 1.00 68.44 88 GLY A CA 1
ATOM 715 C C . GLY A 1 88 ? 16.103 6.789 18.821 1.00 68.44 88 GLY A C 1
ATOM 716 O O . GLY A 1 88 ? 15.582 5.710 18.540 1.00 68.44 88 GLY A O 1
ATOM 717 N N . ASP A 1 89 ? 15.854 7.425 19.965 1.00 71.50 89 ASP A N 1
ATOM 718 C CA . ASP A 1 89 ? 14.993 6.882 21.020 1.00 71.50 89 ASP A CA 1
ATOM 719 C C . ASP A 1 89 ? 13.535 6.756 20.560 1.00 71.50 89 ASP A C 1
ATOM 721 O O . ASP A 1 89 ? 12.873 5.752 20.842 1.00 71.50 89 ASP A O 1
ATOM 725 N N . LEU A 1 90 ? 13.030 7.736 19.803 1.00 72.38 90 LEU A N 1
ATOM 726 C CA . LEU A 1 90 ? 11.681 7.689 19.242 1.00 72.38 90 LEU A CA 1
ATOM 727 C C . LEU A 1 90 ? 11.533 6.555 18.220 1.00 72.38 90 LEU A C 1
ATOM 729 O O . LEU A 1 90 ? 10.568 5.796 18.290 1.00 72.38 90 LEU A O 1
ATOM 733 N N . MET A 1 91 ? 12.502 6.396 17.316 1.00 72.75 91 MET A N 1
ATOM 734 C CA . MET A 1 91 ? 12.505 5.331 16.308 1.00 72.75 91 MET A CA 1
ATOM 735 C C . MET A 1 91 ? 12.621 3.947 16.948 1.00 72.75 91 MET A C 1
ATOM 737 O O . MET A 1 91 ? 11.863 3.046 16.596 1.00 72.75 91 MET A O 1
ATOM 741 N N . MET A 1 92 ? 13.506 3.775 17.933 1.00 67.56 92 MET A N 1
ATOM 742 C CA . MET A 1 92 ? 13.655 2.500 18.641 1.00 67.56 92 MET A CA 1
ATOM 743 C C . MET A 1 92 ? 12.400 2.133 19.441 1.00 67.56 92 MET A C 1
ATOM 745 O O . MET A 1 92 ? 12.033 0.958 19.498 1.00 67.56 92 MET A O 1
ATOM 749 N N . ASN A 1 93 ? 11.707 3.111 20.028 1.00 70.50 93 ASN A N 1
ATOM 750 C CA . ASN A 1 93 ? 10.432 2.871 20.706 1.00 70.50 93 ASN A CA 1
ATOM 751 C C . ASN A 1 93 ? 9.297 2.554 19.723 1.00 70.50 93 ASN A C 1
ATOM 753 O O . ASN A 1 93 ? 8.485 1.673 20.006 1.00 70.50 93 ASN A O 1
ATOM 757 N N . LEU A 1 94 ? 9.267 3.205 18.557 1.00 73.88 94 LEU A N 1
ATOM 758 C CA . LEU A 1 94 ? 8.294 2.921 17.501 1.00 73.88 94 LEU A CA 1
ATOM 759 C C . LEU A 1 94 ? 8.463 1.494 16.954 1.00 73.88 94 LEU A C 1
ATOM 761 O O . LEU A 1 94 ? 7.481 0.767 16.816 1.00 73.88 94 LEU A O 1
ATOM 765 N N . ILE A 1 95 ? 9.710 1.069 16.721 1.00 72.50 95 ILE A N 1
ATOM 766 C CA . ILE A 1 95 ? 10.042 -0.288 16.260 1.00 72.50 95 ILE A CA 1
ATOM 767 C C . ILE A 1 95 ? 9.618 -1.329 17.302 1.00 72.50 95 ILE A C 1
ATOM 769 O O . ILE A 1 95 ? 8.939 -2.295 16.959 1.00 72.50 95 ILE A O 1
ATOM 773 N N . LYS A 1 96 ? 9.932 -1.105 18.585 1.00 71.56 96 LYS A N 1
ATOM 774 C CA . LYS A 1 96 ? 9.529 -2.013 19.673 1.00 71.56 96 LYS A CA 1
ATOM 775 C C . LYS A 1 96 ? 8.012 -2.139 19.805 1.00 71.56 96 LYS A C 1
ATOM 777 O O . LYS A 1 96 ? 7.513 -3.236 20.043 1.00 71.56 96 LYS A O 1
ATOM 782 N N . HIS A 1 97 ? 7.274 -1.039 19.653 1.00 72.44 97 HIS A N 1
ATOM 783 C CA . HIS A 1 97 ? 5.812 -1.069 19.714 1.00 72.44 97 HIS A CA 1
ATOM 784 C C . HIS A 1 97 ? 5.223 -1.864 18.540 1.00 72.44 97 HIS A C 1
ATOM 786 O O . HIS A 1 97 ? 4.330 -2.687 18.729 1.00 72.44 97 HIS A O 1
ATOM 792 N N . HIS A 1 98 ? 5.778 -1.682 17.340 1.00 74.00 98 HIS A N 1
ATOM 793 C CA . HIS A 1 98 ? 5.334 -2.392 16.144 1.00 74.00 98 HIS A CA 1
ATOM 794 C C . HIS A 1 98 ? 5.667 -3.897 16.194 1.00 74.00 98 HIS A C 1
ATOM 796 O O . HIS A 1 98 ? 4.856 -4.725 15.777 1.00 74.00 98 HIS A O 1
ATOM 802 N N . GLU A 1 99 ? 6.822 -4.280 16.752 1.00 76.06 99 GLU A N 1
ATOM 803 C CA . GLU A 1 99 ? 7.156 -5.690 17.012 1.00 76.06 99 GLU A CA 1
ATOM 804 C C . GLU A 1 99 ? 6.229 -6.324 18.055 1.00 76.06 99 GLU A C 1
ATOM 806 O O . GLU A 1 99 ? 5.804 -7.469 17.880 1.00 76.06 99 GLU A O 1
ATOM 811 N N . GLN A 1 100 ? 5.870 -5.596 19.118 1.00 74.75 100 GLN A N 1
ATOM 812 C CA . GLN A 1 100 ? 4.928 -6.104 20.118 1.00 74.75 100 GLN A CA 1
ATOM 813 C C . GLN A 1 100 ? 3.536 -6.347 19.532 1.00 74.75 100 GLN A C 1
ATOM 815 O O . GLN A 1 100 ? 2.928 -7.381 19.823 1.00 74.75 100 GLN A O 1
ATOM 820 N N . GLU A 1 101 ? 3.040 -5.450 18.680 1.00 75.06 101 GLU A N 1
ATOM 821 C CA . GLU A 1 101 ? 1.754 -5.639 18.002 1.00 75.06 101 GLU A CA 1
ATOM 822 C C . GLU A 1 101 ? 1.770 -6.857 17.073 1.00 75.06 101 GLU A C 1
ATOM 824 O O . GLU A 1 101 ? 0.835 -7.665 17.094 1.00 75.06 101 GLU A O 1
ATOM 829 N N . LEU A 1 102 ? 2.857 -7.046 16.319 1.00 73.44 102 LEU A N 1
ATOM 830 C CA . LEU A 1 102 ? 3.039 -8.219 15.463 1.00 73.44 102 LEU A CA 1
ATOM 831 C C . LEU A 1 102 ? 3.102 -9.516 16.279 1.00 73.44 102 LEU A C 1
ATOM 833 O O . LEU A 1 102 ? 2.450 -10.498 15.918 1.00 73.44 102 LEU A O 1
ATOM 837 N N . TYR A 1 103 ? 3.822 -9.525 17.404 1.00 72.62 103 TYR A N 1
ATOM 838 C CA . TYR A 1 103 ? 3.888 -10.685 18.294 1.00 72.62 103 TYR A CA 1
ATOM 839 C C . TYR A 1 103 ? 2.509 -11.036 18.871 1.00 72.62 103 TYR A C 1
ATOM 841 O O . TYR A 1 103 ? 2.101 -12.199 18.859 1.00 72.62 103 TYR A O 1
ATOM 849 N N . PHE A 1 104 ? 1.753 -10.033 19.325 1.00 79.06 104 PHE A N 1
ATOM 850 C CA . PHE A 1 104 ? 0.424 -10.244 19.901 1.00 79.06 104 PHE A CA 1
ATOM 851 C C . PHE A 1 104 ? -0.594 -10.716 18.853 1.00 79.06 104 PHE A C 1
ATOM 853 O O . PHE A 1 104 ? -1.429 -11.579 19.138 1.00 79.06 104 PHE A O 1
ATOM 860 N N . SER A 1 105 ? -0.511 -10.177 17.635 1.00 75.88 105 SER A N 1
ATOM 861 C CA . SER A 1 105 ? -1.352 -10.583 16.506 1.00 75.88 105 SER A CA 1
ATOM 862 C C . SER A 1 105 ? -1.067 -12.029 16.084 1.00 75.88 105 SER A C 1
ATOM 864 O O . SER A 1 105 ? -1.988 -12.844 15.990 1.00 75.88 105 SER A O 1
ATOM 866 N N . ASN A 1 106 ? 0.212 -12.395 15.951 1.00 79.06 106 ASN A N 1
ATOM 867 C CA . ASN A 1 106 ? 0.620 -13.763 15.624 1.00 79.06 106 ASN A CA 1
ATOM 868 C C . ASN A 1 106 ? 0.219 -14.765 16.714 1.00 79.06 106 ASN A C 1
ATOM 870 O O . ASN A 1 106 ? -0.267 -15.849 16.394 1.00 79.06 106 ASN A O 1
ATOM 874 N N . LYS A 1 107 ? 0.331 -14.396 17.996 1.00 87.81 107 LYS A N 1
ATOM 875 C CA . LYS A 1 107 ? -0.125 -15.242 19.109 1.00 87.81 107 LYS A CA 1
ATOM 876 C C . LYS A 1 107 ? -1.629 -15.532 19.034 1.00 87.81 107 LYS A C 1
ATOM 878 O O . LYS A 1 107 ? -2.029 -16.687 19.150 1.00 87.81 107 LYS A O 1
ATOM 883 N N . LYS A 1 108 ? -2.459 -14.517 18.760 1.00 83.50 108 LYS A N 1
ATOM 884 C CA . LYS A 1 108 ? -3.912 -14.702 18.581 1.00 83.50 108 LYS A CA 1
ATOM 885 C C . LYS A 1 108 ? -4.248 -15.622 17.406 1.00 83.50 108 LYS A C 1
ATOM 887 O O . LYS A 1 108 ? -5.177 -16.418 17.513 1.00 83.50 108 LYS A O 1
ATOM 892 N N . LEU A 1 109 ? -3.507 -15.522 16.300 1.00 77.69 109 LEU A N 1
ATOM 893 C CA . LEU A 1 109 ? -3.693 -16.391 15.134 1.00 77.69 109 LEU A CA 1
ATOM 894 C C . LEU A 1 109 ? -3.345 -17.853 15.444 1.00 77.69 109 LEU A C 1
ATOM 896 O O . LEU A 1 109 ? -4.076 -18.748 15.022 1.00 77.69 109 LEU A O 1
ATOM 900 N N . ILE A 1 110 ? -2.273 -18.097 16.204 1.00 80.44 110 ILE A N 1
ATOM 901 C CA . ILE A 1 110 ? -1.874 -19.449 16.626 1.00 80.44 110 ILE A CA 1
ATOM 902 C C . ILE A 1 110 ? -2.943 -20.056 17.544 1.00 80.44 110 ILE A C 1
ATOM 904 O O . ILE A 1 110 ? -3.446 -21.138 17.253 1.00 80.44 110 ILE A O 1
ATOM 908 N N . GLU A 1 111 ? -3.385 -19.321 18.567 1.00 86.12 111 GLU A N 1
ATOM 909 C CA . GLU A 1 111 ? -4.427 -19.786 19.498 1.00 86.12 111 GLU A CA 1
ATOM 910 C C . GLU A 1 111 ? -5.795 -20.005 18.820 1.00 86.12 111 GLU A C 1
ATOM 912 O O . GLU A 1 111 ? -6.609 -20.810 19.278 1.00 86.12 111 GLU A O 1
ATOM 917 N N . ALA A 1 112 ? -6.104 -19.263 17.753 1.00 82.12 112 ALA A N 1
ATOM 918 C CA . ALA A 1 112 ? -7.311 -19.487 16.954 1.00 82.12 112 ALA A CA 1
ATOM 919 C C . ALA A 1 112 ? -7.192 -20.756 16.095 1.00 82.12 112 ALA A C 1
ATOM 921 O O . ALA A 1 112 ? -8.165 -21.493 15.930 1.00 82.12 112 ALA A O 1
ATOM 922 N N . LYS A 1 113 ? -5.992 -21.030 15.572 1.00 83.06 113 LYS A N 1
ATOM 923 C CA . LYS A 1 113 ? -5.716 -22.215 14.757 1.00 83.06 113 LYS A CA 1
ATOM 924 C C . LYS A 1 113 ? -5.694 -23.497 15.589 1.00 83.06 113 LYS A C 1
ATOM 926 O O . LYS A 1 113 ? -6.200 -24.510 15.119 1.00 83.06 113 LYS A O 1
ATOM 931 N N . GLU A 1 114 ? -5.183 -23.437 16.817 1.00 84.25 114 GLU A N 1
ATOM 932 C CA . GLU A 1 114 ? -5.240 -24.549 17.775 1.00 84.25 114 GLU A CA 1
ATOM 933 C C . GLU A 1 114 ? -6.685 -24.876 18.168 1.00 84.25 114 GLU A C 1
ATOM 935 O O . GLU A 1 114 ? -7.099 -26.021 18.017 1.00 84.25 114 GLU A O 1
ATOM 940 N N . ARG A 1 115 ? -7.504 -23.873 18.522 1.00 76.81 115 ARG A N 1
ATOM 941 C CA . ARG A 1 115 ? -8.939 -24.084 18.806 1.00 76.81 115 ARG A CA 1
ATOM 942 C C . ARG A 1 115 ? -9.703 -24.684 17.627 1.00 76.81 115 ARG A C 1
ATOM 944 O O . ARG A 1 115 ? -10.467 -25.625 17.798 1.00 76.81 115 ARG A O 1
ATOM 951 N N . SER A 1 116 ? -9.446 -24.197 16.411 1.00 78.69 116 SER A N 1
ATOM 952 C CA . SER A 1 116 ? -10.063 -24.769 15.210 1.00 78.69 116 SER A CA 1
ATOM 953 C C . SER A 1 116 ? -9.633 -26.219 14.953 1.00 78.69 116 SER A C 1
ATOM 955 O O . SER A 1 116 ? -10.405 -26.976 14.362 1.00 78.69 116 SER A O 1
ATOM 957 N N . ALA A 1 117 ? -8.418 -26.610 15.349 1.00 80.44 117 ALA A N 1
ATOM 958 C CA . ALA A 1 117 ? -7.946 -27.985 15.229 1.00 80.44 117 ALA A CA 1
ATOM 959 C C . ALA A 1 117 ? -8.580 -28.897 16.292 1.00 80.44 117 ALA A C 1
ATOM 961 O O . ALA A 1 117 ? -8.944 -30.029 15.973 1.00 80.44 117 ALA A O 1
ATOM 962 N N . GLU A 1 118 ? -8.763 -28.401 17.519 1.00 81.38 118 GLU A N 1
ATOM 963 C CA . GLU A 1 118 ? -9.462 -29.113 18.597 1.00 81.38 118 GLU A CA 1
ATOM 964 C C . GLU A 1 118 ? -10.936 -29.366 18.250 1.00 81.38 118 GLU A C 1
ATOM 966 O O . GLU A 1 118 ? -11.405 -30.500 18.377 1.00 81.38 118 GLU A O 1
ATOM 971 N N . ASP A 1 119 ? -11.639 -28.361 17.719 1.00 81.88 119 ASP A N 1
ATOM 972 C CA . ASP A 1 119 ? -13.033 -28.499 17.277 1.00 81.88 119 ASP A CA 1
ATOM 973 C C . ASP A 1 119 ? -13.166 -29.513 16.128 1.00 81.88 119 ASP A C 1
ATOM 975 O O . ASP A 1 119 ? -14.067 -30.358 16.123 1.00 81.88 119 ASP A O 1
ATOM 979 N N . ALA A 1 120 ? -12.235 -29.490 15.166 1.00 79.69 120 ALA A N 1
ATOM 980 C CA . ALA A 1 120 ? -12.198 -30.467 14.078 1.00 79.69 120 ALA A CA 1
ATOM 981 C C . ALA A 1 120 ? -11.938 -31.892 14.598 1.00 79.69 120 ALA A C 1
ATOM 983 O O . ALA A 1 120 ? -12.601 -32.842 14.168 1.00 79.69 120 ALA A O 1
ATOM 984 N N . LEU A 1 121 ? -11.019 -32.049 15.556 1.00 80.94 121 LEU A N 1
ATOM 985 C CA . LEU A 1 121 ? -10.733 -33.338 16.182 1.00 80.94 121 LEU A CA 1
ATOM 986 C C . LEU A 1 121 ? -11.967 -33.863 16.931 1.00 80.94 121 LEU A C 1
ATOM 988 O O . LEU A 1 121 ? -12.353 -35.017 16.735 1.00 80.94 121 LEU A O 1
ATOM 992 N N . LEU A 1 122 ? -12.643 -33.018 17.713 1.00 80.88 122 LEU A N 1
ATOM 993 C CA . LEU A 1 122 ? -13.850 -33.394 18.451 1.00 80.88 122 LEU A CA 1
ATOM 994 C C . LEU A 1 122 ? -14.971 -33.855 17.510 1.00 80.88 122 LEU A C 1
ATOM 996 O O . LEU A 1 122 ? -15.609 -34.879 17.768 1.00 80.88 122 LEU A O 1
ATOM 1000 N N . MET A 1 123 ? -15.168 -33.164 16.385 1.00 74.94 123 MET A N 1
ATOM 1001 C CA . MET A 1 123 ? -16.144 -33.564 15.367 1.00 74.94 123 MET A CA 1
ATOM 1002 C C . MET A 1 123 ? -15.813 -34.932 14.756 1.00 74.94 123 MET A C 1
ATOM 1004 O O . MET A 1 123 ? -16.707 -35.766 14.607 1.00 74.94 123 MET A O 1
ATOM 1008 N N . THR A 1 124 ? -14.540 -35.211 14.461 1.00 77.38 124 THR A N 1
ATOM 1009 C CA . THR A 1 124 ? -14.133 -36.523 13.919 1.00 77.38 124 THR A CA 1
ATOM 1010 C C . THR A 1 124 ? -14.288 -37.661 14.928 1.00 77.38 124 THR A C 1
ATOM 1012 O O . THR A 1 124 ? -14.792 -38.726 14.572 1.00 77.38 124 THR A O 1
ATOM 1015 N N . VAL A 1 125 ? -13.924 -37.440 16.194 1.00 80.50 125 VAL A N 1
ATOM 1016 C CA . VAL A 1 125 ? -14.073 -38.440 17.263 1.00 80.50 125 VAL A CA 1
ATOM 1017 C C . VAL A 1 125 ? -15.551 -38.727 17.533 1.00 80.50 125 VAL A C 1
ATOM 1019 O O . VAL A 1 125 ? -15.935 -39.888 17.668 1.00 80.50 125 VAL A O 1
ATOM 1022 N N . THR A 1 126 ? -16.395 -37.693 17.537 1.00 79.06 126 THR A N 1
ATOM 1023 C CA . THR A 1 126 ? -17.847 -37.837 17.728 1.00 79.06 126 THR A CA 1
ATOM 1024 C C . THR A 1 126 ? -18.491 -38.586 16.559 1.00 79.06 126 THR A C 1
ATOM 1026 O O . THR A 1 126 ? -19.281 -39.506 16.779 1.00 79.06 126 THR A O 1
ATOM 1029 N N . ALA A 1 127 ? -18.108 -38.268 15.318 1.00 80.12 127 ALA A N 1
ATOM 1030 C CA . ALA A 1 127 ? -18.574 -38.989 14.134 1.00 80.12 127 ALA A CA 1
ATOM 1031 C C . ALA A 1 127 ? -18.140 -40.469 14.145 1.00 80.12 127 ALA A C 1
ATOM 1033 O O . ALA A 1 127 ? -18.943 -41.356 13.854 1.00 80.12 127 ALA A O 1
ATOM 1034 N N . ALA A 1 128 ? -16.895 -40.756 14.540 1.00 79.56 128 ALA A N 1
ATOM 1035 C CA . ALA A 1 128 ? -16.388 -42.123 14.659 1.00 79.56 128 ALA A CA 1
ATOM 1036 C C . ALA A 1 128 ? -17.074 -42.917 15.785 1.00 79.56 128 ALA A C 1
ATOM 1038 O O . ALA A 1 128 ? -17.307 -44.117 15.635 1.00 79.56 128 ALA A O 1
ATOM 1039 N N . ALA A 1 129 ? -17.418 -42.266 16.901 1.00 78.50 129 ALA A N 1
ATOM 1040 C CA . ALA A 1 129 ? -18.186 -42.884 17.978 1.00 78.50 129 ALA A CA 1
ATOM 1041 C C . ALA A 1 129 ? -19.616 -43.217 17.529 1.00 78.50 129 ALA A C 1
ATOM 1043 O O . ALA A 1 129 ? -20.070 -44.333 17.763 1.00 78.50 129 ALA A O 1
ATOM 1044 N N . ALA A 1 130 ? -20.297 -42.307 16.824 1.00 74.06 130 ALA A N 1
ATOM 1045 C CA . ALA A 1 130 ? -21.645 -42.545 16.302 1.00 74.06 130 ALA A CA 1
ATOM 1046 C C . ALA A 1 130 ? -21.708 -43.754 15.349 1.00 74.06 130 ALA A C 1
ATOM 1048 O O . ALA A 1 130 ? -22.650 -44.538 15.416 1.00 74.06 130 ALA A O 1
ATOM 1049 N N . LEU A 1 131 ? -20.673 -43.959 14.527 1.00 72.31 131 LEU A N 1
ATOM 1050 C CA . LEU A 1 131 ? -20.558 -45.122 13.635 1.00 72.31 131 LEU A CA 1
ATOM 1051 C C . LEU A 1 131 ? -20.278 -46.449 14.361 1.00 72.31 131 LEU A C 1
ATOM 1053 O O . LEU A 1 131 ? -20.458 -47.501 13.763 1.00 72.31 131 LEU A O 1
ATOM 1057 N N . ARG A 1 132 ? -19.830 -46.427 15.623 1.00 70.50 132 ARG A N 1
ATOM 1058 C CA . ARG A 1 132 ? -19.614 -47.642 16.435 1.00 70.50 132 ARG A CA 1
ATOM 1059 C C . ARG A 1 132 ? -20.859 -48.103 17.199 1.00 70.50 132 ARG A C 1
ATOM 1061 O O . ARG A 1 132 ? -20.821 -49.178 17.789 1.00 70.50 132 ARG A O 1
ATOM 1068 N N . PHE A 1 133 ? -21.920 -47.298 17.219 1.00 58.66 133 PHE A N 1
ATOM 1069 C CA . PHE A 1 133 ? -23.196 -47.613 17.873 1.00 58.66 133 PHE A CA 1
ATOM 1070 C C . PHE A 1 133 ? -24.319 -47.976 16.877 1.00 58.66 133 PHE A C 1
ATOM 1072 O O . PHE A 1 133 ? -25.474 -48.088 17.287 1.00 58.66 133 PHE A O 1
ATOM 1079 N N . VAL A 1 134 ? -23.981 -48.179 15.597 1.00 56.00 134 VAL A N 1
ATOM 1080 C CA . VAL A 1 134 ? -24.848 -48.722 14.531 1.00 56.00 134 VAL A CA 1
ATOM 1081 C C . VAL A 1 134 ? -24.306 -50.082 14.115 1.00 56.00 134 VAL A C 1
ATOM 1083 O O . VAL A 1 134 ? -25.128 -51.010 13.960 1.00 56.00 134 VAL A O 1
#

Radius of gyration: 28.77 Å; chains: 1; bounding box: 61×76×48 Å

Organism: Strigamia maritima (NCBI:txid126957)

InterPro domains:
  IPR001770 G-protein, gamma subunit [PR00321] (7-22)
  IPR001770 G-protein, gamma subunit [PR00321] (23-37)
  IPR001770 G-protein, gamma subunit [PR00321] (43-60)
  IPR001770 G-protein, gamma subunit [PTHR13809] (2-64)
  IPR015898 G-protein, gamma subunit-like domain [PF00631] (3-65)
  IPR015898 G-protein, gamma subunit-like domain [PS50058] (1-66)
  IPR015898 G-protein, gamma subunit-like domain [SM00224] (4-66)
  IPR015898 G-protein, gamma subunit-like domain [SM01224] (1-66)
  IPR015898 G-protein, gamma subunit-like domain [cd00068] (4-60)
  IPR036284 G-protein gamma-like domain superfamily [G3DSA:4.10.260.10] (1-65)
  IPR036284 G-protein gamma-like domain superfamily [SSF48670] (2-59)

Sequence (134 aa):
MSQVQAMKKQVCQLRQEANVDRITVSEACEDLIKYCSENQKNDILVTGITPSENPYKENKSYCVVHSLNRIHLDWPHHDRYLMMIVFGDLMMNLIKHHEQELYFSNKKLIEAKERSAEDALLMTVTAAAALRFV

Foldseek 3Di:
DDPVVVVVVVVVVVVVVVPDDDDDPVVVVVVVVVVCVVCQVVPCVNVPDDLVPDPPRPDDPDPPPDPCVVPPPPDDPPCPVVVVVVVVVVVVVVVVVVVVVVVVVVVVVVVVVVVVVVVVVVVVVVVVVVVVVD